Protein AF-A0A5T0J9L3-F1 (afdb_monomer_lite)

Secondary structure (DSSP, 8-state):
-HHHHHHHH-S-STTSHHHHHHT--HHHHHHHHHHHHHHHTT---EEHHHHHHHHH-SGGGGGGTHHHHHHHHHHTTSEEEE-TT------TT----HHHHTTSEEEE-HHHHHHHHTPPP------SPPSSHHHHHHHHHHHHHHHHHHHHHHT-

Structure (mmCIF, N/CA/C/O backbone):
data_AF-A0A5T0J9L3-F1
#
_entry.id   AF-A0A5T0J9L3-F1
#
loop_
_atom_site.group_PDB
_atom_site.id
_atom_site.type_symbol
_atom_site.label_atom_id
_atom_site.label_alt_id
_atom_site.label_comp_id
_atom_site.label_asym_id
_atom_site.label_entity_id
_atom_site.label_seq_id
_atom_site.pdbx_PDB_ins_code
_atom_site.Cartn_x
_atom_site.Cartn_y
_atom_site.Cartn_z
_atom_site.occupancy
_atom_site.B_iso_or_equiv
_atom_site.auth_seq_id
_atom_site.auth_comp_id
_atom_site.auth_asym_id
_atom_site.auth_atom_id
_atom_site.pdbx_PDB_model_num
ATOM 1 N N . MET A 1 1 ? 2.213 0.399 -18.298 1.00 75.06 1 MET A N 1
ATOM 2 C CA . MET A 1 1 ? 0.808 0.864 -18.427 1.00 75.06 1 MET A CA 1
ATOM 3 C C . MET A 1 1 ? -0.220 -0.250 -18.652 1.00 75.06 1 MET A C 1
ATOM 5 O O . MET A 1 1 ? -1.261 -0.200 -18.010 1.00 75.06 1 MET A O 1
ATOM 9 N N . GLU A 1 2 ? 0.018 -1.266 -19.495 1.00 78.50 2 GLU A N 1
ATOM 10 C CA . GLU A 1 2 ? -0.940 -2.388 -19.647 1.00 78.50 2 GLU A CA 1
ATOM 11 C C . GLU A 1 2 ? -1.182 -3.161 -18.340 1.00 78.50 2 GLU A C 1
ATOM 13 O O . GLU A 1 2 ? -2.324 -3.476 -18.016 1.00 78.50 2 GLU A O 1
ATOM 18 N N . LYS A 1 3 ? -0.134 -3.359 -17.525 1.00 79.00 3 LYS A N 1
ATOM 19 C CA . LYS A 1 3 ? -0.245 -3.957 -16.182 1.00 79.00 3 LYS A CA 1
ATOM 20 C C . LYS A 1 3 ? -1.282 -3.248 -15.295 1.00 79.00 3 LYS A C 1
ATOM 22 O O . LYS A 1 3 ? -2.109 -3.912 -14.676 1.00 79.00 3 LYS A O 1
ATOM 27 N N . LEU A 1 4 ? -1.275 -1.910 -15.281 1.00 81.81 4 LEU A N 1
ATOM 28 C CA . LEU A 1 4 ? -2.216 -1.094 -14.506 1.00 81.81 4 LEU A CA 1
ATOM 29 C C . LEU A 1 4 ? -3.645 -1.202 -15.056 1.00 81.81 4 LEU A C 1
ATOM 31 O O . LEU A 1 4 ? -4.588 -1.380 -14.288 1.00 81.81 4 LEU A O 1
ATOM 35 N N . LYS A 1 5 ? -3.818 -1.166 -16.384 1.00 82.62 5 LYS A N 1
ATOM 36 C CA . LYS A 1 5 ? -5.137 -1.364 -17.012 1.00 82.62 5 LYS A CA 1
ATOM 37 C C . LYS A 1 5 ? -5.730 -2.727 -16.651 1.00 82.62 5 LYS A C 1
ATOM 39 O O . LYS A 1 5 ? -6.913 -2.803 -16.318 1.00 82.62 5 LYS A O 1
ATOM 44 N N . ASN A 1 6 ? -4.907 -3.776 -16.646 1.00 82.62 6 ASN A N 1
ATOM 45 C CA . ASN A 1 6 ? -5.321 -5.120 -16.245 1.00 82.62 6 ASN A CA 1
ATOM 46 C C . ASN A 1 6 ? -5.723 -5.166 -14.764 1.00 82.62 6 ASN A C 1
ATOM 48 O O . ASN A 1 6 ? -6.761 -5.734 -14.432 1.00 82.62 6 ASN A O 1
ATOM 52 N N . PHE A 1 7 ? -4.964 -4.503 -13.888 1.00 83.44 7 PHE A N 1
ATOM 53 C CA . PHE A 1 7 ? -5.275 -4.404 -12.459 1.00 83.44 7 PHE A CA 1
ATOM 54 C C . PHE A 1 7 ? -6.599 -3.679 -12.171 1.00 83.44 7 PHE A C 1
ATOM 56 O O . PHE A 1 7 ? -7.360 -4.097 -11.301 1.00 83.44 7 PHE A O 1
ATOM 63 N N . LEU A 1 8 ? -6.924 -2.640 -12.947 1.00 84.06 8 LEU A N 1
ATOM 64 C CA . LEU A 1 8 ? -8.174 -1.890 -12.800 1.00 84.06 8 LEU A CA 1
ATOM 65 C C . LEU A 1 8 ? -9.390 -2.579 -13.433 1.00 84.06 8 LEU A C 1
ATOM 67 O O . LEU A 1 8 ? -10.510 -2.359 -12.968 1.00 84.06 8 LEU A O 1
ATOM 71 N N . SER A 1 9 ? -9.196 -3.400 -14.469 1.00 79.81 9 SER A N 1
ATOM 72 C CA . SER A 1 9 ? -10.295 -3.953 -15.281 1.00 79.81 9 SER A CA 1
ATOM 73 C C . SER A 1 9 ? -10.709 -5.372 -14.884 1.00 79.81 9 SER A C 1
ATOM 75 O O . SER A 1 9 ? -11.873 -5.737 -15.040 1.00 79.81 9 SER A O 1
ATOM 77 N N . LEU A 1 10 ? -9.791 -6.187 -14.359 1.00 79.31 10 LEU A N 1
ATOM 78 C CA . LEU A 1 10 ? -10.076 -7.587 -14.031 1.00 79.31 10 LEU A CA 1
ATOM 79 C C . LEU A 1 10 ? -11.003 -7.715 -12.814 1.00 79.31 10 LEU A C 1
ATOM 81 O O . LEU A 1 10 ? -10.846 -7.011 -11.820 1.00 79.31 10 LEU A O 1
ATOM 85 N N . LYS A 1 11 ? -11.984 -8.625 -12.866 1.00 71.50 11 LYS A N 1
ATOM 86 C CA . LYS A 1 11 ? -12.871 -8.894 -11.715 1.00 71.50 11 LYS A CA 1
ATOM 87 C C . LYS A 1 11 ? -12.113 -9.558 -10.564 1.00 71.50 11 LYS A C 1
ATOM 89 O O . LYS A 1 11 ? -12.276 -9.156 -9.417 1.00 71.50 11 LYS A O 1
ATOM 94 N N . ASN A 1 12 ? -11.241 -10.510 -10.886 1.00 75.88 12 ASN A N 1
ATOM 95 C CA . ASN A 1 12 ? -10.403 -11.194 -9.912 1.00 75.88 12 ASN A CA 1
ATOM 96 C C . ASN A 1 12 ? -9.057 -10.481 -9.796 1.00 75.88 12 ASN A C 1
ATOM 98 O O . ASN A 1 12 ? -8.296 -10.405 -10.758 1.00 75.88 12 ASN A O 1
ATOM 102 N N . ILE A 1 13 ? -8.761 -9.965 -8.606 1.00 77.75 13 ILE A N 1
ATOM 103 C CA . ILE A 1 13 ? -7.495 -9.269 -8.339 1.00 77.75 13 ILE A CA 1
ATOM 104 C C . ILE A 1 13 ? -6.330 -10.258 -8.237 1.00 77.75 13 ILE A C 1
ATOM 106 O O . ILE A 1 13 ? -5.210 -9.923 -8.612 1.00 77.75 13 ILE A O 1
ATOM 110 N N . GLU A 1 14 ? -6.603 -11.493 -7.819 1.00 77.19 14 GLU A N 1
ATOM 111 C CA . GLU A 1 14 ? -5.605 -12.552 -7.623 1.00 77.19 14 GLU A CA 1
ATOM 112 C C . GLU A 1 14 ? -4.884 -12.952 -8.924 1.00 77.19 14 GLU A C 1
ATOM 114 O O . GLU A 1 14 ? -3.703 -13.305 -8.920 1.00 77.19 14 GLU A O 1
ATOM 119 N N . ASP A 1 15 ? -5.568 -12.810 -10.061 1.00 76.94 15 ASP A N 1
ATOM 120 C CA . ASP A 1 15 ? -5.024 -13.136 -11.382 1.00 76.94 15 ASP A CA 1
ATOM 121 C C . ASP A 1 15 ? -4.099 -12.041 -11.930 1.00 76.94 15 ASP A C 1
ATOM 123 O O . ASP A 1 15 ? -3.353 -12.259 -12.890 1.00 76.94 15 ASP A O 1
ATOM 127 N N . THR A 1 16 ? -4.125 -10.852 -11.324 1.00 80.88 16 THR A N 1
ATOM 128 C CA . THR A 1 16 ? -3.366 -9.704 -11.813 1.00 80.88 16 THR A CA 1
ATOM 129 C C . THR A 1 16 ? -1.871 -9.877 -11.544 1.00 80.88 16 THR A C 1
ATOM 131 O O . THR A 1 16 ? -1.437 -10.368 -10.501 1.00 80.88 16 THR A O 1
ATOM 134 N N . GLN A 1 17 ? -1.047 -9.423 -12.488 1.00 77.81 17 GLN A N 1
ATOM 135 C CA . GLN A 1 17 ? 0.407 -9.465 -12.332 1.00 77.81 17 GLN A CA 1
ATOM 136 C C . GLN A 1 17 ? 0.888 -8.596 -11.155 1.00 77.81 17 GLN A C 1
ATOM 138 O O . GLN A 1 17 ? 1.788 -9.002 -10.428 1.00 77.81 17 GLN A O 1
ATOM 143 N N . ILE A 1 18 ? 0.239 -7.448 -10.924 1.00 81.19 18 ILE A N 1
ATOM 144 C CA . ILE A 1 18 ? 0.541 -6.539 -9.808 1.00 81.19 18 ILE A CA 1
ATOM 145 C C . ILE A 1 18 ? 0.307 -7.227 -8.454 1.00 81.19 18 ILE A C 1
ATOM 147 O O . ILE A 1 18 ? 1.153 -7.125 -7.570 1.00 81.19 18 ILE A O 1
ATOM 151 N N . TYR A 1 19 ? -0.778 -7.995 -8.303 1.00 82.19 19 TYR A N 1
ATOM 152 C CA . TYR A 1 19 ? -1.036 -8.761 -7.080 1.00 82.19 19 TYR A CA 1
ATOM 153 C C . TYR A 1 19 ? 0.070 -9.785 -6.785 1.00 82.19 19 TYR A C 1
ATOM 155 O O . TYR A 1 19 ? 0.571 -9.864 -5.662 1.00 82.19 19 TYR A O 1
ATOM 163 N N . LYS A 1 20 ? 0.504 -10.525 -7.814 1.00 80.94 20 LYS A N 1
ATOM 164 C CA . LYS A 1 20 ? 1.587 -11.517 -7.700 1.00 80.94 20 LYS A CA 1
ATOM 165 C C . LYS A 1 20 ? 2.929 -10.876 -7.333 1.00 80.94 20 LYS A C 1
ATOM 167 O O . LYS A 1 20 ? 3.688 -11.459 -6.564 1.00 80.94 20 LYS A O 1
ATOM 172 N N . GLU A 1 21 ? 3.212 -9.687 -7.863 1.00 79.25 21 GLU A N 1
ATOM 173 C CA . GLU A 1 21 ? 4.440 -8.934 -7.576 1.00 79.25 21 GLU A CA 1
ATOM 174 C C . GLU A 1 21 ? 4.429 -8.317 -6.158 1.00 79.25 21 GLU A C 1
ATOM 176 O O . GLU A 1 21 ? 5.462 -8.318 -5.490 1.00 79.25 21 GLU A O 1
ATOM 181 N N . LEU A 1 22 ? 3.273 -7.853 -5.660 1.00 78.75 22 LEU A N 1
ATOM 182 C CA . LEU A 1 22 ? 3.135 -7.212 -4.341 1.00 78.75 22 LEU A CA 1
ATOM 183 C C . LEU A 1 22 ? 3.121 -8.189 -3.155 1.00 78.75 22 LEU A C 1
ATOM 185 O O . LEU A 1 22 ? 3.435 -7.778 -2.035 1.00 78.75 22 LEU A O 1
ATOM 189 N N . LYS A 1 23 ? 2.736 -9.459 -3.373 1.00 79.12 23 LYS A N 1
ATOM 190 C CA . LYS A 1 23 ? 2.571 -10.477 -2.311 1.00 79.12 23 LYS A CA 1
ATOM 191 C C . LYS A 1 23 ? 1.772 -9.926 -1.112 1.00 79.12 23 LYS A C 1
ATOM 193 O O . LYS A 1 23 ? 2.205 -9.992 0.043 1.00 79.12 23 LYS A O 1
ATOM 198 N N . CYS A 1 24 ? 0.642 -9.290 -1.403 1.00 79.75 24 CYS A N 1
ATOM 199 C CA . CYS A 1 24 ? -0.234 -8.648 -0.425 1.00 79.75 24 CYS A CA 1
ATOM 200 C C . CYS A 1 24 ? -1.501 -9.476 -0.166 1.00 79.75 24 CYS A C 1
ATOM 202 O O . CYS A 1 24 ? -1.849 -10.386 -0.926 1.00 79.75 24 CYS A O 1
ATOM 204 N N . ALA A 1 25 ? -2.197 -9.1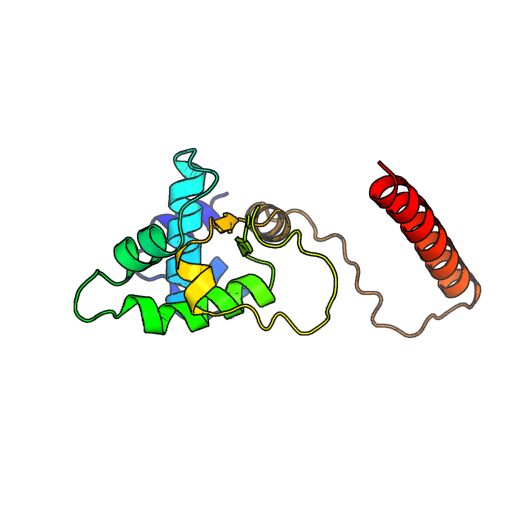74 0.930 1.00 85.62 25 ALA A N 1
ATOM 205 C CA . ALA A 1 25 ? -3.498 -9.775 1.204 1.00 85.62 25 ALA A CA 1
ATOM 206 C C . ALA A 1 25 ? -4.546 -9.299 0.180 1.00 85.62 25 ALA A C 1
ATOM 208 O O . ALA A 1 25 ? -4.412 -8.248 -0.448 1.00 85.62 25 ALA A O 1
ATOM 209 N N . LYS A 1 26 ? -5.629 -10.063 0.007 1.00 86.62 26 LYS A N 1
ATOM 210 C CA . LYS A 1 26 ? -6.703 -9.711 -0.938 1.00 86.62 26 LYS A CA 1
ATOM 211 C C . LYS A 1 26 ? -7.325 -8.343 -0.632 1.00 86.62 26 LYS A C 1
ATOM 213 O O . LYS A 1 26 ? -7.555 -7.557 -1.548 1.00 86.62 26 LYS A O 1
ATOM 218 N N . ASN A 1 27 ? -7.544 -8.054 0.649 1.00 86.69 27 ASN A N 1
ATOM 219 C CA . ASN A 1 27 ? -8.074 -6.777 1.128 1.00 86.69 27 ASN A CA 1
ATOM 220 C C . ASN A 1 27 ? -7.116 -5.618 0.834 1.00 86.69 27 ASN A C 1
ATOM 222 O O . ASN A 1 27 ? -7.533 -4.600 0.291 1.00 86.69 27 ASN A O 1
ATOM 226 N N . GLU A 1 28 ? -5.822 -5.800 1.108 1.00 87.44 28 GLU A N 1
ATOM 227 C CA . GLU A 1 28 ? -4.776 -4.823 0.782 1.00 87.44 28 GLU A CA 1
ATOM 228 C C . GLU A 1 28 ? -4.771 -4.498 -0.724 1.00 87.44 28 GLU A C 1
ATOM 230 O O . GLU A 1 28 ? -4.700 -3.340 -1.136 1.00 87.44 28 GLU A O 1
ATOM 235 N N . ALA A 1 29 ? -4.910 -5.519 -1.569 1.00 87.69 29 ALA A N 1
ATOM 236 C CA . ALA A 1 29 ? -4.952 -5.341 -3.013 1.00 87.69 29 ALA A CA 1
ATOM 237 C C . ALA A 1 29 ? -6.220 -4.614 -3.495 1.00 87.69 29 ALA A C 1
ATOM 239 O O . ALA A 1 29 ? -6.145 -3.811 -4.427 1.00 87.69 29 ALA A O 1
ATOM 240 N N . LEU A 1 30 ? -7.369 -4.859 -2.855 1.00 88.81 30 LEU A N 1
ATOM 241 C CA . LEU A 1 30 ? -8.612 -4.118 -3.101 1.00 88.81 30 LEU A CA 1
ATOM 242 C C . LEU A 1 30 ? -8.450 -2.631 -2.761 1.00 88.81 30 LEU A C 1
ATOM 244 O O . LEU A 1 30 ? -8.808 -1.780 -3.574 1.00 88.81 30 LEU A O 1
ATOM 248 N N . ILE A 1 31 ? -7.844 -2.323 -1.609 1.00 89.88 31 ILE A N 1
ATOM 249 C CA . ILE A 1 31 ? -7.554 -0.948 -1.172 1.00 89.88 31 ILE A CA 1
ATOM 250 C C . ILE A 1 31 ? -6.659 -0.234 -2.193 1.00 89.88 31 ILE A C 1
ATOM 252 O O . ILE A 1 31 ? -6.988 0.862 -2.650 1.00 89.88 31 ILE A O 1
ATOM 256 N N . LEU A 1 32 ? -5.562 -0.872 -2.613 1.00 88.88 32 LEU A N 1
ATOM 257 C CA . LEU A 1 32 ? -4.659 -0.313 -3.623 1.00 88.88 32 LEU A CA 1
ATOM 258 C C . LEU A 1 32 ? -5.346 -0.104 -4.975 1.00 88.88 32 LEU A C 1
ATOM 260 O O . LEU A 1 32 ? -5.080 0.890 -5.651 1.00 88.88 32 LEU A O 1
ATOM 264 N N . ARG A 1 33 ? -6.237 -1.015 -5.377 1.00 89.94 33 ARG A N 1
ATOM 265 C CA . ARG A 1 33 ? -6.997 -0.890 -6.624 1.00 89.94 33 ARG A CA 1
ATOM 266 C C . ARG A 1 33 ? -7.905 0.328 -6.618 1.00 89.94 33 ARG A C 1
ATOM 268 O O . ARG A 1 33 ? -7.905 1.062 -7.605 1.00 89.94 33 ARG A O 1
ATOM 275 N N . GLU A 1 34 ? -8.643 0.557 -5.538 1.00 90.12 34 GLU A N 1
ATOM 276 C CA . GLU A 1 34 ? -9.499 1.741 -5.443 1.00 90.12 34 GLU A CA 1
ATOM 277 C C . GLU A 1 34 ? -8.687 3.035 -5.377 1.00 90.12 34 GLU A C 1
ATOM 279 O O . GLU A 1 34 ? -9.026 4.004 -6.054 1.00 90.12 34 GLU A O 1
ATOM 284 N N . LEU A 1 35 ? -7.551 3.046 -4.674 1.00 89.19 35 LEU A N 1
ATOM 285 C CA . LEU A 1 35 ? -6.638 4.193 -4.710 1.00 89.19 35 LEU A CA 1
ATOM 286 C C . LEU A 1 35 ? -6.116 4.471 -6.127 1.00 89.19 35 LEU A C 1
ATOM 288 O O . LEU A 1 35 ? -6.120 5.619 -6.566 1.00 89.19 35 LEU A O 1
ATOM 292 N N . CYS A 1 36 ? -5.736 3.435 -6.880 1.00 89.25 36 CYS A N 1
ATOM 293 C CA . CYS A 1 36 ? -5.339 3.579 -8.284 1.00 89.25 36 CYS A CA 1
ATOM 294 C C . CYS A 1 36 ? -6.482 4.096 -9.161 1.00 89.25 36 CYS A C 1
ATOM 296 O O . CYS A 1 36 ? -6.259 4.930 -10.037 1.00 89.25 36 CYS A O 1
ATOM 298 N N . ARG A 1 37 ? -7.707 3.602 -8.948 1.00 89.62 37 ARG A N 1
ATOM 299 C CA . ARG A 1 37 ? -8.896 4.043 -9.684 1.00 89.62 37 ARG A CA 1
ATOM 300 C C . ARG A 1 37 ? -9.153 5.529 -9.445 1.00 89.62 37 ARG A C 1
ATOM 302 O O . ARG A 1 37 ? -9.320 6.264 -10.413 1.00 89.62 37 ARG A O 1
ATOM 309 N N . ASN A 1 38 ? -9.115 5.963 -8.189 1.00 88.88 38 ASN A N 1
ATOM 310 C CA . ASN A 1 38 ? -9.256 7.368 -7.812 1.00 88.88 38 ASN A CA 1
ATOM 311 C C . ASN A 1 38 ? -8.157 8.226 -8.448 1.00 88.88 38 ASN A C 1
ATOM 313 O O . ASN A 1 38 ? -8.457 9.246 -9.068 1.00 88.88 38 ASN A O 1
ATOM 317 N N . TYR A 1 39 ? -6.911 7.754 -8.411 1.00 88.00 39 TYR A N 1
ATOM 318 C CA . TYR A 1 39 ? -5.776 8.455 -9.005 1.00 88.00 39 TYR A CA 1
ATOM 319 C C . TYR A 1 39 ? -5.933 8.666 -10.521 1.00 88.00 39 TYR A C 1
ATOM 321 O O . TYR A 1 39 ? -5.712 9.765 -11.024 1.00 88.00 39 TYR A O 1
ATOM 329 N N . VAL A 1 40 ? -6.397 7.648 -11.259 1.00 87.56 40 VAL A N 1
ATOM 330 C CA . VAL A 1 40 ? -6.656 7.750 -12.711 1.00 87.56 40 VAL A CA 1
ATOM 331 C C . VAL A 1 40 ? -7.809 8.711 -13.036 1.00 87.56 40 VAL A C 1
ATOM 333 O O . VAL A 1 40 ? -7.818 9.311 -14.108 1.00 87.56 40 VAL A O 1
ATOM 336 N N . VAL A 1 41 ? -8.754 8.903 -12.112 1.00 88.94 41 VAL A N 1
ATOM 337 C CA . VAL A 1 41 ? -9.864 9.872 -12.226 1.00 88.94 41 VAL A CA 1
ATOM 338 C C . VAL A 1 41 ? -9.465 11.255 -11.671 1.00 88.94 41 VAL A C 1
ATOM 340 O O . VAL A 1 41 ? -10.309 12.116 -11.450 1.00 88.94 41 VAL A O 1
ATOM 343 N N . SER A 1 42 ? -8.163 11.514 -11.500 1.00 85.75 42 SER A N 1
ATOM 344 C CA . SER A 1 42 ? -7.609 12.790 -11.024 1.00 85.75 42 SER A CA 1
ATOM 345 C C . SER A 1 42 ? -7.927 13.128 -9.558 1.00 85.75 42 SER A C 1
ATOM 347 O O . SER A 1 42 ? -7.878 14.295 -9.168 1.00 85.75 42 SER A O 1
ATOM 349 N N . ILE A 1 43 ? -8.211 12.121 -8.726 1.00 86.56 43 ILE A N 1
ATOM 350 C CA . ILE A 1 43 ? -8.347 12.264 -7.271 1.00 86.56 43 ILE A CA 1
ATOM 351 C C . ILE A 1 43 ? -7.008 11.874 -6.632 1.00 86.56 43 ILE A C 1
ATOM 353 O O . ILE A 1 43 ? -6.646 10.698 -6.593 1.00 86.56 43 ILE A O 1
ATOM 357 N N . SER A 1 44 ? -6.255 12.865 -6.151 1.00 83.50 44 SER A N 1
ATOM 358 C CA . SER A 1 44 ? -4.904 12.671 -5.600 1.00 83.50 44 SER A CA 1
ATOM 359 C C . SER A 1 44 ? -4.889 12.156 -4.157 1.00 83.50 44 SER A C 1
ATOM 361 O O . SER A 1 44 ? -3.985 11.399 -3.797 1.00 83.50 44 SER A O 1
ATOM 363 N N . SER A 1 45 ? -5.876 12.538 -3.343 1.00 86.94 45 SER A N 1
ATOM 364 C CA . SER A 1 45 ? -6.065 12.039 -1.981 1.00 86.94 45 SER A CA 1
ATOM 365 C C . SER A 1 45 ? -7.527 11.696 -1.705 1.00 86.94 45 SER A C 1
ATOM 367 O O . SER A 1 45 ? -8.450 12.269 -2.286 1.00 86.94 45 SER A O 1
ATOM 369 N N . ILE A 1 46 ? -7.745 10.726 -0.819 1.00 89.56 46 ILE A N 1
ATOM 370 C CA . ILE A 1 46 ? -9.073 10.332 -0.346 1.00 89.56 46 ILE A CA 1
ATOM 371 C C . ILE A 1 46 ? -9.030 10.045 1.152 1.00 89.56 46 ILE A C 1
ATOM 373 O O . ILE A 1 46 ? -8.050 9.517 1.671 1.00 89.56 46 ILE A O 1
ATOM 377 N N . ASN A 1 47 ? -10.108 10.376 1.857 1.00 89.94 47 ASN A N 1
ATOM 378 C CA . ASN A 1 47 ? -10.255 10.030 3.264 1.00 89.94 47 ASN A CA 1
ATOM 379 C C . ASN A 1 47 ? -10.350 8.499 3.453 1.00 89.94 47 ASN A C 1
ATOM 381 O O . ASN A 1 47 ? -11.073 7.821 2.715 1.00 89.94 47 ASN A O 1
ATOM 385 N N . ALA A 1 48 ? -9.646 7.962 4.453 1.00 87.69 48 ALA A N 1
ATOM 386 C CA . ALA A 1 48 ? -9.614 6.531 4.747 1.00 87.69 48 ALA A CA 1
ATOM 387 C C . ALA A 1 48 ? -11.000 5.929 5.030 1.00 87.69 48 ALA A C 1
ATOM 389 O O . ALA A 1 48 ? -11.297 4.842 4.535 1.00 87.69 48 ALA A O 1
ATOM 390 N N . PHE A 1 49 ? -11.868 6.631 5.768 1.00 87.62 49 PHE A N 1
ATOM 391 C CA . PHE A 1 49 ? -13.251 6.207 5.995 1.00 87.62 49 PHE A CA 1
ATOM 392 C C . PHE A 1 49 ? -13.998 6.019 4.676 1.00 87.62 49 PHE A C 1
ATOM 394 O O . PHE A 1 49 ? -14.598 4.969 4.447 1.00 87.62 49 PHE A O 1
ATOM 401 N N . THR A 1 50 ? -13.942 7.024 3.800 1.00 88.12 50 THR A N 1
ATOM 402 C CA . THR A 1 50 ? -14.636 7.003 2.509 1.00 88.12 50 THR A CA 1
ATOM 403 C C . THR A 1 50 ? -14.113 5.873 1.630 1.00 88.12 50 THR A C 1
ATOM 405 O O . THR A 1 50 ? -14.902 5.150 1.025 1.00 88.12 50 THR A O 1
ATOM 408 N N . LEU A 1 51 ? -12.793 5.677 1.598 1.00 90.19 51 LEU A N 1
ATOM 409 C CA . LEU A 1 51 ? -12.153 4.602 0.845 1.00 90.19 51 LEU A CA 1
ATOM 410 C C . LEU A 1 51 ? -12.618 3.221 1.328 1.00 90.19 51 LEU A C 1
ATOM 412 O O . LEU A 1 51 ? -13.121 2.428 0.536 1.00 90.19 51 LEU A O 1
ATOM 416 N N . LEU A 1 52 ? -12.491 2.942 2.628 1.00 88.75 52 LEU A N 1
ATOM 417 C CA . LEU A 1 52 ? -12.824 1.630 3.186 1.00 88.75 52 LEU A CA 1
ATOM 418 C C . LEU A 1 52 ? -14.329 1.346 3.126 1.00 88.75 52 LEU A C 1
ATOM 420 O O . LEU A 1 52 ? -14.723 0.237 2.773 1.00 88.75 52 LEU A O 1
ATOM 424 N N . SER A 1 53 ? -15.168 2.354 3.377 1.00 87.88 53 SER A N 1
ATOM 425 C CA . SER A 1 53 ? -16.628 2.222 3.277 1.00 87.88 53 SER A CA 1
ATOM 426 C C . SER A 1 53 ? -17.089 1.942 1.845 1.00 87.88 53 SER A C 1
ATOM 428 O O . SER A 1 53 ? -18.075 1.238 1.650 1.00 87.88 53 SER A O 1
ATOM 430 N N . THR A 1 54 ? -16.374 2.451 0.836 1.00 87.25 54 THR A N 1
ATOM 431 C CA . THR A 1 54 ? -16.685 2.184 -0.580 1.00 87.25 54 THR A CA 1
ATOM 432 C C . THR A 1 54 ? -16.371 0.736 -0.969 1.00 87.25 54 THR A C 1
ATOM 434 O O . THR A 1 54 ? -17.077 0.152 -1.787 1.00 87.25 54 THR A O 1
ATOM 437 N N . ILE A 1 55 ? -15.335 0.140 -0.370 1.00 87.31 55 ILE A N 1
ATOM 438 C CA . ILE A 1 55 ? -14.862 -1.213 -0.704 1.00 87.31 55 ILE A CA 1
ATOM 439 C C . ILE A 1 55 ? -15.624 -2.290 0.067 1.00 87.31 55 ILE A C 1
ATOM 441 O O . ILE A 1 55 ? -16.067 -3.276 -0.518 1.00 87.31 55 ILE A O 1
ATOM 445 N N . PHE A 1 56 ? -15.743 -2.116 1.383 1.00 85.62 56 PHE A N 1
ATOM 446 C CA . PHE A 1 56 ? -16.264 -3.134 2.300 1.00 85.62 56 PHE A CA 1
ATOM 447 C C . PHE A 1 56 ? -17.710 -2.865 2.737 1.00 85.62 56 PHE A C 1
ATOM 449 O O . PHE A 1 56 ? -18.322 -3.710 3.388 1.00 85.62 56 PHE A O 1
ATOM 456 N N . GLY A 1 57 ? -18.273 -1.715 2.355 1.00 83.69 57 GLY A N 1
ATOM 457 C CA . GLY A 1 57 ? -19.582 -1.262 2.808 1.00 83.69 57 GLY A CA 1
ATOM 458 C C . GLY A 1 57 ? -19.539 -0.635 4.204 1.00 83.69 57 GLY A C 1
ATOM 459 O O . GLY A 1 57 ? -18.539 -0.689 4.919 1.00 83.69 57 GLY A O 1
ATOM 460 N N . ASN A 1 58 ? -20.661 -0.028 4.591 1.00 79.12 58 ASN A N 1
ATOM 461 C CA . ASN A 1 58 ? -20.840 0.584 5.913 1.00 79.12 58 ASN A CA 1
ATOM 462 C C . ASN A 1 58 ? -21.633 -0.319 6.880 1.00 79.12 58 ASN A C 1
ATOM 464 O O . ASN A 1 58 ? -21.900 0.047 8.024 1.00 79.12 58 ASN A O 1
ATOM 468 N N . ASP A 1 59 ? -22.025 -1.512 6.430 1.00 76.12 59 ASP A N 1
ATOM 469 C CA . ASP A 1 59 ? -22.803 -2.439 7.241 1.00 76.12 59 ASP A CA 1
ATOM 470 C C . ASP A 1 59 ? -21.920 -3.077 8.318 1.00 76.12 59 ASP A C 1
ATOM 472 O O . ASP A 1 59 ? -20.867 -3.648 8.035 1.00 76.12 59 ASP A O 1
ATOM 476 N N . LYS A 1 60 ? -22.369 -2.995 9.576 1.00 78.81 60 LYS A N 1
ATOM 477 C CA . LYS A 1 60 ? -21.733 -3.623 10.751 1.00 78.81 60 LYS A CA 1
ATOM 478 C C . LYS A 1 60 ? -20.272 -3.223 11.009 1.00 78.81 60 LYS A C 1
ATOM 480 O O . LYS A 1 60 ? -19.556 -3.988 11.645 1.00 78.81 60 LYS A O 1
ATOM 485 N N . TYR A 1 61 ? -19.838 -2.039 10.577 1.00 82.12 61 TYR A N 1
ATOM 486 C CA . TYR A 1 61 ? -18.483 -1.533 10.845 1.00 82.12 61 TYR A CA 1
ATOM 487 C C . TYR A 1 61 ? -17.340 -2.394 10.268 1.00 82.12 61 TYR A C 1
ATOM 489 O O . TYR A 1 61 ? -16.217 -2.324 10.759 1.00 82.12 61 TYR A O 1
ATOM 497 N N . LEU A 1 62 ? -17.592 -3.164 9.200 1.00 81.44 62 LEU A N 1
ATOM 498 C CA . LEU A 1 62 ? -16.594 -4.045 8.562 1.00 81.44 62 LEU A CA 1
ATOM 499 C C . LEU A 1 62 ? -15.325 -3.309 8.096 1.00 81.44 62 LEU A C 1
ATOM 501 O O . LEU A 1 62 ? -14.245 -3.890 8.020 1.00 81.44 62 LEU A O 1
ATOM 505 N N . TYR A 1 63 ? -15.430 -2.009 7.826 1.00 81.19 63 TYR A N 1
ATOM 506 C CA . TYR A 1 63 ? -14.289 -1.158 7.493 1.00 81.19 63 TYR A CA 1
ATOM 507 C C . TYR A 1 63 ? -13.251 -1.045 8.627 1.00 81.19 63 TYR A C 1
ATOM 509 O O . TYR A 1 63 ? -12.100 -0.714 8.353 1.00 81.19 63 TYR A O 1
ATOM 517 N N . LEU A 1 64 ? -13.623 -1.318 9.886 1.00 84.44 64 LEU A N 1
ATOM 518 C CA . LEU A 1 64 ? -12.685 -1.326 11.014 1.00 84.44 64 LEU A CA 1
ATOM 519 C C . LEU A 1 64 ? -11.717 -2.513 10.949 1.00 84.44 64 LEU A C 1
ATOM 521 O O . LEU A 1 64 ? -10.558 -2.360 11.326 1.00 84.44 64 LEU A O 1
ATOM 525 N N . ASP A 1 65 ? -12.152 -3.657 10.418 1.00 84.44 65 ASP A N 1
ATOM 526 C CA . ASP A 1 65 ? -11.284 -4.828 10.248 1.00 84.44 65 ASP A CA 1
ATOM 527 C C . ASP A 1 65 ? -10.237 -4.573 9.150 1.00 84.44 65 ASP A C 1
ATOM 529 O O . ASP A 1 65 ? -9.066 -4.929 9.283 1.00 84.44 65 ASP A O 1
ATOM 533 N N . ALA A 1 66 ? -10.633 -3.862 8.089 1.00 84.69 66 ALA A N 1
ATOM 534 C CA . ALA A 1 66 ? -9.750 -3.470 6.990 1.00 84.69 66 ALA A CA 1
ATOM 535 C C . ALA A 1 66 ? -8.746 -2.358 7.361 1.00 84.69 66 ALA A C 1
ATOM 537 O O . ALA A 1 66 ? -7.831 -2.054 6.591 1.00 84.69 66 ALA A O 1
ATOM 538 N N . LEU A 1 67 ? -8.888 -1.749 8.541 1.00 84.94 67 LEU A N 1
ATOM 539 C CA . LEU A 1 67 ? -7.985 -0.713 9.044 1.00 84.94 67 LEU A CA 1
ATOM 540 C C . LEU A 1 67 ? -6.587 -1.279 9.342 1.00 84.94 67 LEU A C 1
ATOM 542 O O . LEU A 1 67 ? -5.584 -0.599 9.128 1.00 84.94 67 LEU A O 1
ATOM 546 N N . GLU A 1 68 ? -6.517 -2.537 9.785 1.00 86.06 68 GLU A N 1
ATOM 547 C CA . GLU A 1 68 ? -5.257 -3.256 10.003 1.00 86.06 68 GLU A CA 1
ATOM 548 C C . GLU A 1 68 ? -4.534 -3.520 8.672 1.00 86.06 68 GLU A C 1
ATOM 550 O O . GLU A 1 68 ? -3.323 -3.331 8.562 1.00 86.06 68 GLU A O 1
ATOM 555 N N . ASP A 1 69 ? -5.283 -3.885 7.628 1.00 87.50 69 ASP A N 1
ATOM 556 C CA . ASP A 1 69 ? -4.748 -4.072 6.275 1.00 87.50 69 ASP A CA 1
ATOM 557 C C . ASP A 1 69 ? -4.243 -2.743 5.685 1.00 87.50 69 ASP A C 1
ATOM 559 O O . ASP A 1 69 ? -3.168 -2.681 5.084 1.00 87.50 69 ASP A O 1
ATOM 563 N N . LEU A 1 70 ? -4.967 -1.643 5.919 1.00 86.88 70 LEU A N 1
ATOM 564 C CA . LEU A 1 70 ? -4.520 -0.305 5.532 1.00 86.88 70 LEU A CA 1
ATOM 565 C C . LEU A 1 70 ? -3.225 0.096 6.254 1.00 86.88 70 LEU A C 1
ATOM 567 O O . LEU A 1 70 ? -2.312 0.639 5.633 1.00 86.88 70 LEU A O 1
ATOM 571 N N . LYS A 1 71 ? -3.120 -0.187 7.555 1.00 84.88 71 LYS A N 1
ATOM 572 C CA . LYS A 1 71 ? -1.910 0.100 8.329 1.00 84.88 71 LYS A CA 1
ATOM 573 C C . LYS A 1 71 ? -0.696 -0.642 7.767 1.00 84.88 71 LYS A C 1
ATOM 575 O O . LYS A 1 71 ? 0.342 -0.019 7.557 1.00 84.88 71 LYS A O 1
ATOM 580 N N . LYS A 1 72 ? -0.838 -1.929 7.435 1.00 85.50 72 LYS A N 1
ATOM 581 C CA . LYS A 1 72 ? 0.230 -2.715 6.790 1.00 85.50 72 LYS A CA 1
ATOM 582 C C . LYS A 1 72 ? 0.664 -2.121 5.451 1.00 85.50 72 LYS A C 1
ATOM 584 O O . LYS A 1 72 ? 1.854 -2.110 5.146 1.00 85.50 72 LYS A O 1
ATOM 589 N N . LEU A 1 73 ? -0.271 -1.607 4.649 1.00 84.75 73 LEU A N 1
ATOM 590 C CA . LEU A 1 73 ? 0.054 -0.931 3.386 1.00 84.75 73 LEU A CA 1
ATOM 591 C C . LEU A 1 73 ? 0.879 0.346 3.587 1.00 84.75 73 LEU A C 1
ATOM 593 O O . LEU A 1 73 ? 1.783 0.616 2.791 1.00 84.75 73 LEU A O 1
ATOM 597 N N . ILE A 1 74 ? 0.581 1.108 4.641 1.00 84.00 74 ILE A N 1
ATOM 598 C CA . ILE A 1 74 ? 1.337 2.308 5.018 1.00 84.00 74 ILE A CA 1
ATOM 599 C C . ILE A 1 74 ? 2.734 1.916 5.516 1.00 84.00 74 ILE A C 1
ATOM 601 O O . ILE A 1 74 ? 3.722 2.494 5.075 1.00 84.00 74 ILE A O 1
ATOM 605 N N . GLU A 1 75 ? 2.843 0.888 6.363 1.00 81.88 75 GLU A N 1
ATOM 606 C CA . GLU A 1 75 ? 4.132 0.377 6.858 1.00 81.88 75 GLU A CA 1
ATOM 607 C C . GLU A 1 75 ? 5.030 -0.159 5.731 1.00 81.88 75 GLU A C 1
ATOM 609 O O . GLU A 1 75 ? 6.247 0.004 5.777 1.00 81.88 75 GLU A O 1
ATOM 614 N N . ARG A 1 76 ? 4.440 -0.748 4.682 1.00 79.44 76 ARG A N 1
ATOM 615 C CA . ARG A 1 76 ? 5.159 -1.155 3.460 1.00 79.44 76 ARG A CA 1
ATOM 616 C C . ARG A 1 76 ? 5.554 0.020 2.557 1.00 79.44 76 ARG A C 1
ATOM 618 O O . ARG A 1 76 ? 6.275 -0.190 1.585 1.00 79.44 76 ARG A O 1
ATOM 625 N N . GLY A 1 77 ? 5.072 1.230 2.834 1.00 81.44 77 GLY A N 1
ATOM 626 C CA . GLY A 1 77 ? 5.370 2.429 2.052 1.00 81.44 77 GLY A CA 1
ATOM 627 C C . GLY A 1 77 ? 4.640 2.513 0.710 1.00 81.44 77 GLY A C 1
ATOM 628 O O . GLY A 1 77 ? 5.055 3.283 -0.154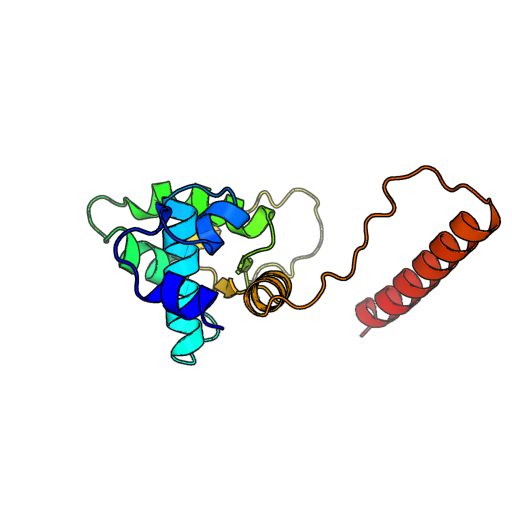 1.00 81.44 77 GLY A O 1
ATOM 629 N N . PHE A 1 78 ? 3.566 1.743 0.493 1.00 85.12 78 PHE A N 1
ATOM 630 C CA . PHE A 1 78 ? 2.763 1.843 -0.739 1.00 85.12 78 PHE A CA 1
ATOM 631 C C . PHE A 1 78 ? 1.750 2.995 -0.699 1.00 85.12 78 PHE A C 1
ATOM 633 O O . PHE A 1 78 ? 1.359 3.528 -1.739 1.00 85.12 78 PHE A O 1
ATOM 640 N N . VAL A 1 79 ? 1.318 3.369 0.505 1.00 86.00 79 VAL A N 1
ATOM 641 C CA . VAL A 1 79 ? 0.326 4.418 0.748 1.00 86.00 79 VAL A CA 1
ATOM 642 C C . VAL A 1 79 ? 0.920 5.429 1.715 1.00 86.00 79 VAL A C 1
ATOM 644 O O . VAL A 1 79 ? 1.415 5.061 2.777 1.00 86.00 79 VAL A O 1
ATOM 647 N N . ASN A 1 80 ? 0.839 6.705 1.356 1.00 84.12 80 ASN A N 1
ATOM 648 C CA . ASN A 1 80 ? 1.218 7.803 2.227 1.00 84.12 80 ASN A CA 1
ATOM 649 C C . ASN A 1 80 ? -0.012 8.306 2.977 1.00 84.12 80 ASN A C 1
ATOM 651 O O . ASN A 1 80 ? -1.066 8.556 2.389 1.00 84.12 80 ASN A O 1
ATOM 655 N N . GLN A 1 81 ? 0.144 8.483 4.284 1.00 79.62 81 GLN A N 1
ATOM 656 C CA . GLN A 1 81 ? -0.828 9.179 5.108 1.00 79.62 81 GLN A CA 1
ATOM 657 C C . GLN A 1 81 ? -0.504 10.677 5.068 1.00 79.62 81 GLN A C 1
ATOM 659 O O . GLN A 1 81 ? 0.464 11.127 5.681 1.00 79.62 81 GLN A O 1
ATOM 664 N N . ASN A 1 82 ? -1.324 11.463 4.371 1.00 67.38 82 ASN A N 1
ATOM 665 C CA . ASN A 1 82 ? -1.249 12.922 4.380 1.00 67.38 82 ASN A CA 1
ATOM 666 C C . ASN A 1 82 ? -1.866 13.442 5.677 1.00 67.38 82 ASN A C 1
ATOM 668 O O . ASN A 1 82 ? -2.949 14.023 5.714 1.00 67.38 82 ASN A O 1
ATOM 672 N N . SER A 1 83 ? -1.185 13.198 6.791 1.00 58.41 83 SER A N 1
ATOM 673 C CA . SER A 1 83 ? -1.577 13.787 8.057 1.00 58.41 83 SER A CA 1
ATOM 674 C C . SER A 1 83 ? -0.908 15.147 8.219 1.00 58.41 83 SER A C 1
ATOM 676 O O . SER A 1 83 ? 0.209 15.248 8.726 1.00 58.41 83 SER A O 1
ATOM 678 N N . SER A 1 84 ? -1.639 16.216 7.916 1.00 47.97 84 SER A N 1
ATOM 679 C CA . SER A 1 84 ? -1.321 17.547 8.456 1.00 47.97 84 SER A CA 1
ATOM 680 C C . SER A 1 84 ? -1.396 17.587 9.998 1.00 47.97 84 SER A C 1
ATOM 682 O O . SER A 1 84 ? -0.971 18.560 10.610 1.00 47.97 84 SER A O 1
ATOM 684 N N . PHE A 1 85 ? -1.892 16.515 10.636 1.00 48.03 85 PHE A N 1
ATOM 685 C CA . PHE A 1 85 ? -2.093 16.382 12.084 1.00 48.03 85 PHE A CA 1
ATOM 686 C C . PHE A 1 85 ? -0.936 15.739 12.877 1.00 48.03 85 PHE A C 1
ATOM 688 O O . PHE A 1 85 ? -0.965 15.798 14.102 1.00 48.03 85 PHE A O 1
ATOM 695 N N . PHE A 1 86 ? 0.102 15.176 12.239 1.00 47.38 86 PHE A N 1
ATOM 696 C CA . PHE A 1 86 ? 1.247 14.555 12.942 1.00 47.38 86 PHE A CA 1
ATOM 697 C C . PHE A 1 86 ? 2.568 15.328 12.776 1.00 47.38 86 PHE A C 1
ATOM 699 O O . PHE A 1 86 ? 3.644 14.745 12.684 1.00 47.38 86 PHE A O 1
ATOM 706 N N . LYS A 1 87 ? 2.503 16.666 12.798 1.00 45.78 87 LYS A N 1
ATOM 707 C CA . LYS A 1 87 ? 3.676 17.533 13.037 1.00 45.78 87 LYS A CA 1
ATOM 708 C C . LYS A 1 87 ? 3.798 17.992 14.502 1.00 45.78 87 LYS A C 1
ATOM 710 O O . LYS A 1 87 ? 4.385 19.030 14.773 1.00 45.78 87 LYS A O 1
ATOM 715 N N . SER A 1 88 ? 3.265 17.221 15.450 1.00 37.12 88 SER A N 1
ATOM 716 C CA . SER A 1 88 ? 3.765 17.221 16.833 1.00 37.12 88 SER A CA 1
ATOM 717 C C . SER A 1 88 ? 4.753 16.059 16.906 1.00 37.12 88 SER A C 1
ATOM 719 O O . SER A 1 88 ? 4.351 14.912 17.058 1.00 37.12 88 SER A O 1
ATOM 721 N N . LEU A 1 89 ? 5.991 16.246 16.451 1.00 46.81 89 LEU A N 1
ATOM 722 C CA . LEU A 1 89 ? 7.116 16.693 17.277 1.00 46.81 89 LEU A CA 1
ATOM 723 C C . LEU A 1 89 ? 7.135 15.979 18.638 1.00 46.81 89 LEU A C 1
ATOM 725 O O . LEU A 1 89 ? 6.238 16.148 19.459 1.00 46.81 89 LEU A O 1
ATOM 729 N N . GLU A 1 90 ? 8.200 15.206 18.825 1.00 39.78 90 GLU A N 1
ATOM 730 C CA . GLU A 1 90 ? 8.635 14.599 20.083 1.00 39.78 90 GLU A CA 1
ATOM 731 C C . GLU A 1 90 ? 7.769 13.444 20.582 1.00 39.78 90 GLU A C 1
ATOM 733 O O . GLU A 1 90 ? 6.878 13.603 21.408 1.00 39.78 90 GLU A O 1
ATOM 738 N N . ASN A 1 91 ? 8.060 12.246 20.077 1.00 36.34 91 ASN A N 1
ATOM 739 C CA . ASN A 1 91 ? 8.332 11.041 20.866 1.00 36.34 91 ASN A CA 1
ATOM 740 C C . ASN A 1 91 ? 8.165 9.819 19.961 1.00 36.34 91 ASN A C 1
ATOM 742 O O . ASN A 1 91 ? 7.148 9.656 19.292 1.00 36.34 91 ASN A O 1
ATOM 746 N N . ASN A 1 92 ? 9.147 8.921 20.001 1.00 39.59 92 ASN A N 1
ATOM 747 C CA . ASN A 1 92 ? 9.196 7.615 19.331 1.00 39.59 92 ASN A CA 1
ATOM 748 C C . ASN A 1 92 ? 8.120 6.617 19.838 1.00 39.59 92 ASN A C 1
ATOM 750 O O . ASN A 1 92 ? 8.406 5.441 20.053 1.00 39.59 92 ASN A O 1
ATOM 754 N N . LYS A 1 93 ? 6.899 7.090 20.121 1.00 42.09 93 LYS A N 1
ATOM 755 C CA . LYS A 1 93 ? 5.785 6.355 20.736 1.00 42.09 93 LYS A CA 1
ATOM 756 C C . LYS A 1 93 ? 4.399 6.844 20.302 1.00 42.09 93 LYS A C 1
ATOM 758 O O . LYS A 1 93 ? 3.414 6.458 20.925 1.00 42.09 93 LYS A O 1
ATOM 763 N N . THR A 1 94 ? 4.258 7.614 19.226 1.00 42.47 94 THR A N 1
ATOM 764 C CA . THR A 1 94 ? 2.975 7.630 18.511 1.00 42.47 94 THR A CA 1
ATOM 765 C C . THR A 1 94 ? 2.864 6.323 17.737 1.00 42.47 94 THR A C 1
ATOM 767 O O . THR A 1 94 ? 3.046 6.257 16.527 1.00 42.47 94 THR A O 1
ATOM 770 N N . GLN A 1 95 ? 2.580 5.243 18.475 1.00 47.41 95 GLN A N 1
ATOM 771 C CA . GLN A 1 95 ? 1.855 4.110 17.921 1.00 47.41 95 GLN A CA 1
ATOM 772 C C . GLN A 1 95 ? 0.695 4.730 17.153 1.00 47.41 95 GLN A C 1
ATOM 774 O O . GLN A 1 95 ? -0.163 5.370 17.759 1.00 47.41 95 GLN A O 1
ATOM 779 N N . THR A 1 96 ? 0.762 4.671 15.827 1.00 55.91 96 THR A N 1
ATOM 780 C CA . THR A 1 96 ? -0.236 5.230 14.925 1.00 55.91 96 THR A CA 1
ATOM 781 C C . THR A 1 96 ? -1.592 4.733 15.399 1.00 55.91 96 THR A C 1
ATOM 783 O O . THR A 1 96 ? -1.903 3.547 15.287 1.00 55.91 96 THR A O 1
ATOM 786 N N . LEU A 1 97 ? -2.351 5.612 16.064 1.00 68.12 97 LEU A N 1
ATOM 787 C CA . LEU A 1 97 ? -3.656 5.267 16.609 1.00 68.12 97 LEU A CA 1
ATOM 788 C C . LEU A 1 97 ? -4.469 4.778 15.417 1.00 68.12 97 LEU A C 1
ATOM 790 O O . LEU A 1 97 ? -4.758 5.560 14.514 1.00 68.12 97 LEU A O 1
ATOM 794 N N . THR A 1 98 ? -4.790 3.486 15.380 1.00 70.50 98 THR A N 1
ATOM 795 C CA . THR A 1 98 ? -5.443 2.864 14.223 1.00 70.50 98 THR A CA 1
ATOM 796 C C . THR A 1 98 ? -6.736 3.598 13.902 1.00 70.50 98 THR A C 1
ATOM 798 O O . THR A 1 98 ? -6.974 3.955 12.758 1.00 70.50 98 THR A O 1
ATOM 801 N N . LEU A 1 99 ? -7.493 3.989 14.926 1.00 77.25 99 LEU A N 1
ATOM 802 C CA . LEU A 1 99 ? -8.702 4.801 14.775 1.00 77.25 99 LEU A CA 1
ATOM 803 C C . LEU A 1 99 ? -8.446 6.208 14.211 1.00 77.25 99 LEU A C 1
ATOM 805 O O . LEU A 1 99 ? -9.294 6.732 13.495 1.00 77.25 99 LEU A O 1
ATOM 809 N N . ALA A 1 100 ? -7.287 6.817 14.477 1.00 77.25 100 ALA A N 1
ATOM 810 C CA . ALA A 1 100 ? -6.933 8.107 13.883 1.00 77.25 100 ALA A CA 1
ATOM 811 C C . ALA A 1 100 ? -6.657 7.992 12.373 1.00 77.25 100 ALA A C 1
ATOM 813 O O . ALA A 1 100 ? -6.827 8.977 11.653 1.00 77.25 100 ALA A O 1
ATOM 814 N N . LEU A 1 101 ? -6.301 6.797 11.871 1.00 78.56 101 LEU A N 1
ATOM 815 C CA . LEU A 1 101 ? -6.182 6.547 10.429 1.00 78.56 101 LEU A CA 1
ATOM 816 C C . LEU A 1 101 ? -7.511 6.779 9.717 1.00 78.56 101 LEU A C 1
ATOM 818 O O . LEU A 1 101 ? -7.503 7.249 8.585 1.00 78.56 101 LEU A O 1
ATOM 822 N N . LEU A 1 102 ? -8.642 6.522 10.378 1.00 82.06 102 LEU A N 1
ATOM 823 C CA . LEU A 1 102 ? -9.966 6.657 9.777 1.00 82.06 102 LEU A CA 1
ATOM 824 C C . LEU A 1 102 ? -10.248 8.087 9.292 1.00 82.06 102 LEU A C 1
ATOM 826 O O . LEU A 1 102 ? -10.872 8.269 8.254 1.00 82.06 102 LEU A O 1
ATOM 830 N N . GLN A 1 103 ? -9.746 9.091 10.015 1.00 82.56 103 GLN A N 1
ATOM 831 C CA . GLN A 1 103 ? -9.912 10.505 9.673 1.00 82.56 103 GLN A CA 1
ATOM 832 C C . GLN A 1 103 ? -8.793 11.037 8.763 1.00 82.56 103 GLN A C 1
ATOM 834 O O . GLN A 1 103 ? -8.810 12.203 8.371 1.00 82.56 103 GLN A O 1
ATOM 839 N N . SER A 1 104 ? -7.802 10.209 8.435 1.00 83.69 104 SER A N 1
ATOM 840 C CA . SER A 1 104 ? -6.650 10.639 7.652 1.00 83.69 104 SER A CA 1
ATOM 841 C C . SER A 1 104 ? -6.920 10.636 6.151 1.00 83.69 104 SER A C 1
ATOM 843 O O . SER A 1 104 ? -7.684 9.816 5.635 1.00 83.69 104 SER A O 1
ATOM 845 N N . GLU A 1 105 ? -6.274 11.564 5.448 1.00 86.56 105 GLU A N 1
ATOM 846 C CA . GLU A 1 105 ? -6.202 11.522 3.994 1.00 86.56 105 GLU A CA 1
ATOM 847 C C . GLU A 1 105 ? -5.084 10.584 3.551 1.00 86.56 105 GLU A C 1
ATOM 849 O O . GLU A 1 105 ? -3.966 10.628 4.064 1.00 86.56 105 GLU A O 1
ATOM 854 N N . LEU A 1 106 ? -5.398 9.741 2.577 1.00 88.50 106 LEU A N 1
ATOM 855 C CA . LEU A 1 106 ? -4.501 8.760 1.995 1.00 88.50 106 LEU A CA 1
ATOM 856 C C . LEU A 1 106 ? -4.202 9.148 0.554 1.00 88.50 106 LEU A C 1
ATOM 858 O O . LEU A 1 106 ? -5.109 9.518 -0.193 1.00 88.50 106 LEU A O 1
ATOM 862 N N . SER A 1 107 ? -2.949 8.997 0.147 1.00 88.69 107 SER A N 1
ATOM 863 C CA . SER A 1 107 ? -2.522 9.112 -1.246 1.00 88.69 107 SER A CA 1
ATOM 864 C C . SER A 1 107 ? -1.586 7.964 -1.611 1.00 88.69 107 SER A C 1
ATOM 866 O O . SER A 1 107 ? -0.945 7.366 -0.745 1.00 88.69 107 SER A O 1
ATOM 868 N N . LEU A 1 108 ? -1.478 7.650 -2.901 1.00 88.00 108 LEU A N 1
ATOM 869 C CA . LEU A 1 108 ? -0.451 6.717 -3.370 1.00 88.00 108 LEU A CA 1
ATOM 870 C C . LEU A 1 108 ? 0.938 7.314 -3.126 1.00 88.00 108 LEU A C 1
ATOM 872 O O . LEU A 1 108 ? 1.138 8.517 -3.311 1.00 88.00 108 LEU A O 1
ATOM 876 N N . SER A 1 109 ? 1.885 6.485 -2.692 1.00 86.50 109 SER A N 1
ATOM 877 C CA . SER A 1 109 ? 3.271 6.919 -2.539 1.00 86.50 109 SER A CA 1
ATOM 878 C C . SER A 1 109 ? 3.967 7.016 -3.897 1.00 86.50 109 SER A C 1
ATOM 880 O O . SER A 1 109 ? 3.635 6.293 -4.838 1.00 86.50 109 SER A O 1
ATOM 882 N N . GLU A 1 110 ? 4.974 7.881 -3.995 1.00 83.25 110 GLU A N 1
ATOM 883 C CA . GLU A 1 110 ? 5.818 7.986 -5.191 1.00 83.25 110 GLU A CA 1
ATOM 884 C C . GLU A 1 110 ? 6.498 6.650 -5.514 1.00 83.25 110 GLU A C 1
ATOM 886 O O . GLU A 1 110 ? 6.473 6.208 -6.659 1.00 83.25 110 GLU A O 1
ATOM 891 N N . TYR A 1 111 ? 6.962 5.936 -4.482 1.00 82.62 111 TYR A N 1
ATOM 892 C CA . TYR A 1 111 ? 7.509 4.583 -4.600 1.00 82.62 111 TYR A CA 1
ATOM 893 C C . TYR A 1 111 ? 6.553 3.619 -5.318 1.00 82.62 111 TYR A C 1
ATOM 895 O O . TYR A 1 111 ? 6.952 2.851 -6.196 1.00 82.62 111 TYR A O 1
ATOM 903 N N . PHE A 1 112 ? 5.267 3.662 -4.970 1.00 85.25 112 PHE A N 1
ATOM 904 C CA . PHE A 1 112 ? 4.276 2.811 -5.609 1.00 85.25 112 PHE A CA 1
ATOM 905 C C . PHE A 1 112 ? 3.962 3.257 -7.044 1.00 85.25 112 PHE A C 1
ATOM 907 O O . PHE A 1 112 ? 3.773 2.414 -7.921 1.00 85.25 112 PHE A O 1
ATOM 914 N N . LEU A 1 113 ? 3.954 4.563 -7.321 1.00 85.06 113 LEU A N 1
ATOM 915 C CA . LEU A 1 113 ? 3.774 5.082 -8.680 1.00 85.06 113 LEU A CA 1
ATOM 916 C C . LEU A 1 113 ? 4.938 4.677 -9.598 1.00 85.06 113 LEU A C 1
ATOM 918 O O . LEU A 1 113 ? 4.705 4.194 -10.706 1.00 85.06 113 LEU A O 1
ATOM 922 N N . GLU A 1 114 ? 6.181 4.775 -9.124 1.00 83.75 114 GLU A N 1
ATOM 923 C CA . GLU A 1 114 ? 7.363 4.297 -9.850 1.00 83.75 114 GLU A CA 1
ATOM 924 C C . GLU A 1 114 ? 7.293 2.792 -10.131 1.00 83.75 114 GLU A C 1
ATOM 926 O O . GLU A 1 114 ? 7.589 2.345 -11.246 1.00 83.75 114 GLU A O 1
ATOM 931 N N . PHE A 1 115 ? 6.838 2.014 -9.142 1.00 83.06 115 PHE A N 1
ATOM 932 C CA . PHE A 1 115 ? 6.595 0.582 -9.294 1.00 83.06 115 PHE A CA 1
ATOM 933 C C . PHE A 1 115 ? 5.567 0.287 -10.400 1.00 83.06 115 PHE A C 1
ATOM 935 O O . PHE A 1 115 ? 5.800 -0.585 -11.241 1.00 83.06 115 PHE A O 1
ATOM 942 N N . LEU A 1 116 ? 4.462 1.037 -10.459 1.00 81.88 116 LEU A N 1
ATOM 943 C CA . LEU A 1 116 ? 3.437 0.886 -11.500 1.00 81.88 116 LEU A CA 1
ATOM 944 C C . LEU A 1 116 ? 3.940 1.253 -12.904 1.00 81.88 116 LEU A C 1
ATOM 946 O O . LEU A 1 116 ? 3.524 0.643 -13.899 1.00 81.88 116 LEU A O 1
ATOM 950 N N . GLU A 1 117 ? 4.829 2.239 -12.997 1.00 81.31 117 GLU A N 1
ATOM 951 C CA . GLU A 1 117 ? 5.443 2.671 -14.254 1.00 81.31 117 GLU A CA 1
ATOM 952 C C . GLU A 1 117 ? 6.567 1.741 -14.730 1.00 81.31 117 GLU A C 1
ATOM 954 O O . GLU A 1 117 ? 7.050 1.902 -15.851 1.00 81.31 117 GLU A O 1
ATOM 959 N N . ALA A 1 118 ? 6.935 0.731 -13.930 1.00 68.69 118 ALA A N 1
ATOM 960 C CA . ALA A 1 118 ? 8.066 -0.161 -14.176 1.00 68.69 118 ALA A CA 1
ATOM 961 C C . ALA A 1 118 ? 9.383 0.602 -14.405 1.00 68.69 118 ALA A C 1
ATOM 963 O O . ALA A 1 118 ? 10.256 0.136 -15.143 1.00 68.69 118 ALA A O 1
ATOM 964 N N . LYS A 1 119 ? 9.531 1.776 -13.775 1.00 60.47 119 LYS A N 1
ATOM 965 C CA . LYS A 1 119 ? 10.813 2.479 -13.763 1.00 60.47 119 LYS A CA 1
ATOM 966 C C . LYS A 1 119 ? 11.834 1.604 -13.030 1.00 60.47 119 LYS A C 1
ATOM 968 O O . LYS A 1 119 ? 11.473 0.950 -12.045 1.00 60.47 119 LYS A O 1
ATOM 973 N N . PRO A 1 120 ? 13.087 1.530 -13.516 1.00 52.88 120 PRO A N 1
ATOM 974 C CA . PRO A 1 120 ? 14.121 0.798 -12.809 1.00 52.88 120 PRO A CA 1
ATOM 975 C C . PRO A 1 120 ? 14.215 1.385 -11.405 1.00 52.88 120 PRO A C 1
ATOM 977 O O . PRO A 1 120 ? 14.401 2.591 -11.243 1.00 52.88 120 PRO A O 1
ATOM 980 N N . ARG A 1 121 ? 14.027 0.523 -10.403 1.00 54.62 121 ARG A N 1
ATOM 981 C CA . ARG A 1 121 ? 14.239 0.888 -9.006 1.00 54.62 121 ARG A CA 1
ATOM 982 C C . ARG A 1 121 ? 15.625 1.515 -8.915 1.00 54.62 121 ARG A C 1
ATOM 984 O O . ARG A 1 121 ? 16.580 0.975 -9.479 1.00 54.62 121 ARG A O 1
ATOM 991 N N . LEU A 1 122 ? 15.751 2.617 -8.185 1.00 46.84 122 LEU A N 1
ATOM 992 C CA . LEU A 1 122 ? 17.041 2.957 -7.605 1.00 46.84 122 LEU A CA 1
ATOM 993 C C . LEU A 1 122 ? 17.383 1.783 -6.680 1.00 46.84 122 LEU A C 1
ATOM 995 O O . LEU A 1 122 ? 16.811 1.640 -5.601 1.00 46.84 122 LEU A O 1
ATOM 999 N N . ASN A 1 123 ? 18.201 0.853 -7.173 1.00 44.22 123 ASN A N 1
ATOM 1000 C CA . ASN A 1 123 ? 18.688 -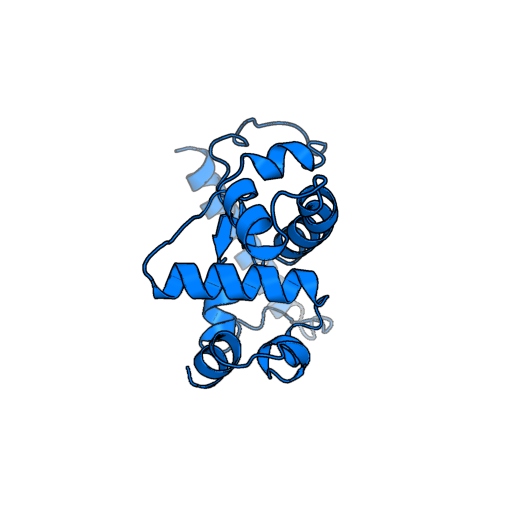0.278 -6.398 1.00 44.22 123 ASN A CA 1
ATOM 1001 C C . ASN A 1 123 ? 19.550 0.290 -5.269 1.00 44.22 123 ASN A C 1
ATOM 1003 O O . ASN A 1 123 ? 20.738 0.529 -5.454 1.00 44.22 123 ASN A O 1
ATOM 1007 N N . PHE A 1 124 ? 18.948 0.514 -4.105 1.00 52.44 124 PHE A N 1
ATOM 1008 C CA . PHE A 1 124 ? 19.670 0.881 -2.887 1.00 52.44 124 PHE A CA 1
ATOM 1009 C C . PHE A 1 124 ? 20.227 -0.340 -2.145 1.00 52.44 124 PHE A C 1
ATOM 1011 O O . PHE A 1 124 ? 20.690 -0.230 -1.015 1.00 52.44 124 PHE A O 1
ATOM 1018 N N . GLU A 1 125 ? 20.209 -1.517 -2.766 1.00 50.38 125 GLU A N 1
ATOM 1019 C CA . GLU A 1 125 ? 20.698 -2.740 -2.147 1.00 50.38 125 GLU A CA 1
ATOM 1020 C C . GLU A 1 125 ? 22.094 -3.069 -2.659 1.00 50.38 125 GLU A C 1
ATOM 1022 O O . GLU A 1 125 ? 22.276 -3.899 -3.547 1.00 50.38 125 GLU A O 1
ATOM 1027 N N . LYS A 1 126 ? 23.103 -2.469 -2.024 1.00 49.00 126 LYS A N 1
ATOM 1028 C CA . LYS A 1 126 ? 24.319 -3.234 -1.772 1.00 49.00 126 LYS A CA 1
ATOM 1029 C C . LYS A 1 126 ? 24.118 -3.978 -0.449 1.00 49.00 126 LYS A C 1
ATOM 1031 O O . LYS A 1 126 ? 24.391 -3.455 0.621 1.00 49.00 126 LYS A O 1
ATOM 1036 N N . GLN A 1 127 ? 23.543 -5.181 -0.526 1.00 56.56 127 GLN A N 1
ATOM 1037 C CA . GLN A 1 127 ? 23.445 -6.116 0.610 1.00 56.56 127 GLN A CA 1
ATOM 1038 C C . GLN A 1 127 ? 24.742 -6.918 0.828 1.00 56.56 127 GLN A C 1
ATOM 1040 O O . GLN A 1 127 ? 24.842 -7.698 1.773 1.00 56.56 127 GLN A O 1
ATOM 1045 N N . GLU A 1 128 ? 25.737 -6.743 -0.040 1.00 66.62 128 GLU A N 1
ATOM 1046 C CA . GLU A 1 128 ? 27.036 -7.403 0.063 1.00 66.62 128 GLU A CA 1
ATOM 1047 C C . GLU A 1 128 ? 27.975 -6.617 0.984 1.00 66.62 128 GLU A C 1
ATOM 1049 O O . GLU A 1 128 ? 27.942 -5.385 1.021 1.00 66.62 128 GLU A O 1
ATOM 1054 N N . ALA A 1 129 ? 28.844 -7.326 1.711 1.00 71.00 129 ALA A N 1
ATOM 1055 C CA . ALA A 1 129 ? 29.933 -6.683 2.437 1.00 71.00 129 ALA A CA 1
ATOM 1056 C C . ALA A 1 129 ? 30.767 -5.839 1.461 1.00 71.00 129 ALA A C 1
ATOM 1058 O O . ALA A 1 129 ? 31.074 -6.288 0.355 1.00 71.00 129 ALA A O 1
ATOM 1059 N N . TYR A 1 130 ? 31.132 -4.621 1.867 1.00 75.88 130 TYR A N 1
ATOM 1060 C CA . TYR A 1 130 ? 31.993 -3.761 1.060 1.00 75.88 130 TYR A CA 1
ATOM 1061 C C . TYR A 1 130 ? 33.277 -4.515 0.707 1.00 75.88 130 TYR A C 1
ATOM 1063 O O . TYR A 1 130 ? 34.015 -4.947 1.592 1.00 75.88 130 TYR A O 1
ATOM 1071 N N . ALA A 1 131 ? 33.529 -4.685 -0.590 1.00 76.06 131 ALA A N 1
ATOM 1072 C CA . ALA A 1 131 ? 34.740 -5.342 -1.070 1.00 76.06 131 ALA A CA 1
ATOM 1073 C C . ALA A 1 131 ? 35.981 -4.451 -0.882 1.00 76.06 131 ALA A C 1
ATOM 1075 O O . ALA A 1 131 ? 37.095 -4.960 -0.783 1.00 76.06 131 ALA A O 1
ATOM 1076 N N . ASP A 1 132 ? 35.782 -3.130 -0.819 1.00 79.44 132 ASP A N 1
ATOM 1077 C CA . ASP A 1 132 ? 36.828 -2.120 -0.674 1.00 79.44 132 ASP A CA 1
ATOM 1078 C C . ASP A 1 132 ? 36.431 -1.064 0.374 1.00 79.44 132 ASP A C 1
ATOM 1080 O O . ASP A 1 132 ? 35.305 -0.556 0.395 1.00 79.44 132 ASP A O 1
ATOM 1084 N N . TYR A 1 133 ? 37.385 -0.694 1.228 1.00 79.12 133 TYR A N 1
ATOM 1085 C CA . TYR A 1 133 ? 37.235 0.343 2.248 1.00 79.12 133 TYR A CA 1
ATOM 1086 C C . TYR A 1 133 ? 36.920 1.720 1.649 1.00 79.12 133 TYR A C 1
ATOM 1088 O O . TYR A 1 133 ? 36.244 2.527 2.288 1.00 79.12 133 TYR A O 1
ATOM 1096 N N . LEU A 1 134 ? 37.381 2.003 0.425 1.00 84.12 134 LEU A N 1
ATOM 1097 C CA . LEU A 1 134 ? 37.092 3.271 -0.254 1.00 84.12 134 LEU A CA 1
ATOM 1098 C C . LEU A 1 134 ? 35.626 3.401 -0.662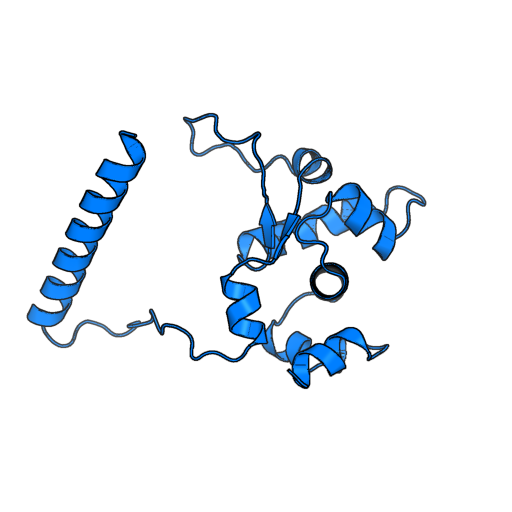 1.00 84.12 134 LEU A C 1
ATOM 1100 O O . LEU A 1 134 ? 35.106 4.513 -0.744 1.00 84.12 134 LEU A O 1
ATOM 1104 N N . GLU A 1 135 ? 34.961 2.283 -0.925 1.00 79.06 135 GLU A N 1
ATOM 1105 C CA . GLU A 1 135 ? 33.548 2.276 -1.276 1.00 79.06 135 GLU A CA 1
ATOM 1106 C C . GLU A 1 135 ? 32.679 2.568 -0.052 1.00 79.06 135 GLU A C 1
ATOM 1108 O O . GLU A 1 135 ? 31.843 3.466 -0.102 1.00 79.06 135 GLU A O 1
ATOM 1113 N N . TYR A 1 136 ? 32.981 1.923 1.079 1.00 83.19 136 TYR A N 1
ATOM 1114 C CA . TYR A 1 136 ? 32.371 2.254 2.368 1.00 83.19 136 TYR A CA 1
ATOM 1115 C C . TYR A 1 136 ? 32.548 3.737 2.719 1.00 83.19 136 TYR A C 1
ATOM 1117 O O . TYR A 1 136 ? 31.604 4.417 3.117 1.00 83.19 136 TYR A O 1
ATOM 1125 N N . LEU A 1 137 ? 33.764 4.263 2.534 1.00 86.31 137 LEU A N 1
ATOM 1126 C CA . LEU A 1 137 ? 34.066 5.658 2.841 1.00 86.31 137 LEU A CA 1
ATOM 1127 C C . LEU A 1 137 ? 33.240 6.628 1.976 1.00 86.31 137 LEU A C 1
ATOM 1129 O O . LEU A 1 137 ? 32.796 7.664 2.470 1.00 86.31 137 LEU A O 1
ATOM 1133 N N . LYS A 1 138 ? 33.011 6.301 0.698 1.00 85.62 138 LYS A N 1
ATOM 1134 C CA . LYS A 1 138 ? 32.165 7.106 -0.198 1.00 85.62 138 LYS A CA 1
ATOM 1135 C C . LYS A 1 138 ? 30.716 7.160 0.282 1.00 85.62 138 LYS A C 1
ATOM 1137 O O . LYS A 1 138 ? 30.149 8.252 0.315 1.00 85.62 138 LYS A O 1
ATOM 1142 N N . ASP A 1 139 ? 30.152 6.029 0.695 1.00 83.88 139 ASP A N 1
ATOM 1143 C CA . ASP A 1 139 ? 28.777 5.970 1.200 1.00 83.88 139 ASP A CA 1
ATOM 1144 C C . ASP A 1 139 ? 28.631 6.713 2.538 1.00 83.88 139 ASP A C 1
ATOM 1146 O O . ASP A 1 139 ? 27.658 7.443 2.746 1.00 83.88 139 ASP A O 1
ATOM 1150 N N . GLU A 1 140 ? 29.638 6.642 3.412 1.00 87.75 140 GLU A N 1
ATOM 1151 C CA . GLU A 1 140 ? 29.688 7.432 4.648 1.00 87.75 140 GLU A CA 1
ATOM 1152 C C . GLU A 1 140 ? 29.734 8.948 4.376 1.00 87.75 140 GLU A C 1
ATOM 1154 O O . GLU A 1 140 ? 29.008 9.714 5.016 1.00 87.75 140 GLU A O 1
ATOM 1159 N N . PHE A 1 141 ? 30.506 9.407 3.383 1.00 89.88 141 PHE A N 1
ATOM 1160 C CA . PHE A 1 141 ? 30.494 10.819 2.980 1.00 89.88 141 PHE A CA 1
ATOM 1161 C C . PHE A 1 141 ? 29.160 11.247 2.363 1.00 89.88 141 PHE A C 1
ATOM 1163 O O . PHE A 1 141 ? 28.669 12.336 2.669 1.00 89.88 141 PHE A O 1
ATOM 1170 N N . ALA A 1 142 ? 28.546 10.399 1.534 1.00 85.25 142 ALA A N 1
ATOM 1171 C CA . ALA A 1 142 ? 27.219 10.660 0.984 1.00 85.25 142 ALA A CA 1
ATOM 1172 C C . ALA A 1 142 ? 26.172 10.791 2.103 1.00 85.25 142 ALA A C 1
ATOM 1174 O O . ALA A 1 142 ? 25.353 11.712 2.085 1.00 85.25 142 ALA A O 1
ATOM 1175 N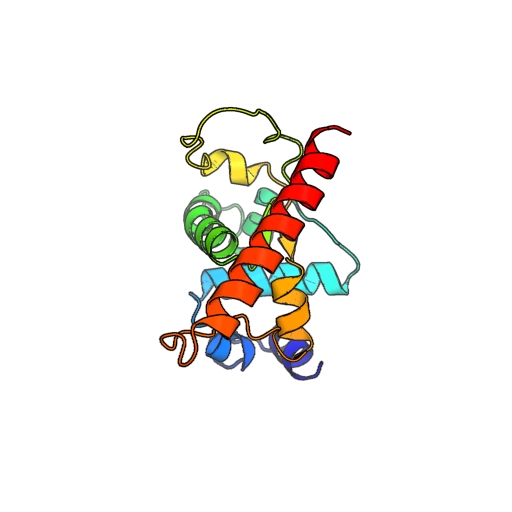 N . ARG A 1 143 ? 26.252 9.939 3.133 1.00 85.31 143 ARG A N 1
ATOM 1176 C CA . ARG A 1 143 ? 25.396 10.010 4.323 1.00 85.31 143 ARG A CA 1
ATOM 1177 C C . ARG A 1 143 ? 25.547 11.339 5.065 1.00 85.31 143 ARG A C 1
ATOM 1179 O O . ARG A 1 143 ? 24.541 11.949 5.422 1.00 85.31 143 ARG A O 1
ATOM 1186 N N . ILE A 1 144 ? 26.778 11.811 5.270 1.00 86.56 144 ILE A N 1
ATOM 1187 C CA . ILE A 1 144 ? 27.047 13.107 5.919 1.00 86.56 144 ILE A CA 1
ATOM 1188 C 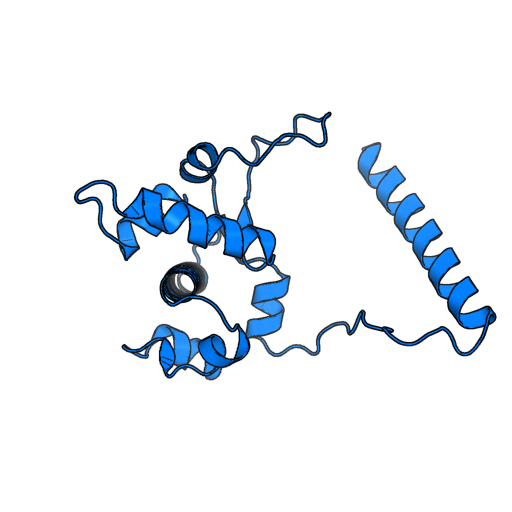C . ILE A 1 144 ? 26.434 14.258 5.112 1.00 86.56 144 ILE A C 1
ATOM 1190 O O . ILE A 1 144 ? 25.746 15.101 5.684 1.00 86.56 144 ILE A O 1
ATOM 1194 N N . GLN A 1 145 ? 26.613 14.266 3.788 1.00 83.31 145 GLN A N 1
ATOM 1195 C CA . GLN A 1 145 ? 26.038 15.298 2.917 1.00 83.31 145 GLN A CA 1
ATOM 1196 C C . GLN A 1 145 ? 24.504 15.304 2.951 1.00 83.31 145 GLN A C 1
ATOM 1198 O O . GLN A 1 145 ? 23.881 16.366 2.929 1.00 83.31 145 GLN A O 1
ATOM 1203 N N . LEU A 1 146 ? 23.874 14.127 3.017 1.00 82.62 146 LEU A N 1
ATOM 1204 C CA . LEU A 1 146 ? 22.422 14.015 3.161 1.00 82.62 146 LEU A CA 1
ATOM 1205 C C . LEU A 1 146 ? 21.942 14.573 4.504 1.00 82.62 146 LEU A C 1
ATOM 1207 O O . LEU A 1 146 ? 20.983 15.344 4.524 1.00 82.62 146 LEU A O 1
ATOM 1211 N N . TYR A 1 147 ? 22.620 14.245 5.608 1.00 83.50 147 TYR A N 1
ATOM 1212 C CA . TYR A 1 147 ? 22.303 14.818 6.919 1.00 83.50 147 TYR A CA 1
ATOM 1213 C C . TYR A 1 147 ? 22.480 16.333 6.948 1.00 83.50 147 TYR A C 1
ATOM 1215 O O . TYR A 1 147 ? 21.637 17.033 7.504 1.00 83.50 147 TYR A O 1
ATOM 1223 N N . GLU A 1 148 ? 23.527 16.852 6.312 1.00 81.94 148 GLU A N 1
ATOM 1224 C CA . GLU A 1 148 ? 23.742 18.289 6.183 1.00 81.94 148 GLU A CA 1
ATOM 1225 C C . GLU A 1 148 ? 22.571 18.951 5.441 1.00 81.94 148 GLU A C 1
ATOM 1227 O O . GLU A 1 148 ? 21.959 19.883 5.965 1.00 81.94 148 GLU A O 1
ATOM 1232 N N . ARG A 1 149 ? 22.163 18.414 4.283 1.00 78.62 149 ARG A N 1
ATOM 1233 C CA . ARG A 1 149 ? 20.986 18.899 3.537 1.00 78.62 149 ARG A CA 1
ATOM 1234 C C . ARG A 1 149 ? 19.695 18.833 4.356 1.00 78.62 149 ARG A C 1
ATOM 1236 O O . ARG A 1 149 ? 18.928 19.792 4.354 1.00 78.62 149 ARG A O 1
ATOM 1243 N N . LEU A 1 150 ? 19.459 17.738 5.078 1.00 77.25 150 LEU A N 1
ATOM 1244 C CA . LEU A 1 150 ? 18.291 17.595 5.954 1.00 77.25 150 LEU A CA 1
ATOM 1245 C C . LEU A 1 150 ? 18.311 18.604 7.107 1.00 77.25 150 LEU A C 1
ATOM 1247 O O . LEU A 1 150 ? 17.267 19.156 7.452 1.00 77.25 150 LEU A O 1
ATOM 1251 N N . SER A 1 151 ? 19.487 18.900 7.664 1.00 74.12 151 SER A N 1
ATOM 1252 C CA . SER A 1 151 ? 19.639 19.899 8.726 1.00 74.12 151 SER A CA 1
ATOM 1253 C C . SER A 1 151 ? 19.258 21.310 8.263 1.00 74.12 151 SER A C 1
ATOM 1255 O O . SER A 1 151 ? 18.687 22.078 9.037 1.00 74.12 151 SER A O 1
ATOM 1257 N N . PHE A 1 152 ? 19.501 21.636 6.988 1.00 65.31 152 PHE A N 1
ATOM 1258 C CA . PHE A 1 152 ? 19.047 22.890 6.388 1.00 65.31 152 PHE A CA 1
ATOM 1259 C C . PHE A 1 152 ? 17.528 22.920 6.191 1.00 65.31 152 PHE A C 1
ATOM 1261 O O . PHE A 1 152 ? 16.916 23.962 6.405 1.00 65.31 152 PHE A O 1
ATOM 1268 N N . ILE A 1 153 ? 16.906 21.784 5.860 1.00 65.81 153 ILE A N 1
ATOM 1269 C CA . ILE A 1 153 ? 15.444 21.673 5.718 1.00 65.81 153 ILE A CA 1
ATOM 1270 C C . ILE A 1 153 ? 14.735 21.817 7.076 1.00 65.81 153 ILE A C 1
ATOM 1272 O O . ILE A 1 153 ? 13.652 22.380 7.135 1.00 65.81 153 ILE A O 1
ATOM 1276 N N . GLN A 1 154 ? 15.339 21.352 8.175 1.00 56.56 154 GLN A N 1
ATOM 1277 C CA . GLN A 1 154 ? 14.759 21.455 9.524 1.00 56.56 154 GLN A CA 1
ATOM 1278 C C . GLN A 1 154 ? 14.855 22.854 10.157 1.00 56.56 154 GLN A C 1
ATOM 1280 O O . GLN A 1 154 ? 14.181 23.113 11.152 1.00 56.56 154 GLN A O 1
ATOM 1285 N N . LYS A 1 155 ? 15.710 23.741 9.628 1.00 50.94 155 LYS A N 1
ATOM 1286 C CA . LYS A 1 155 ? 15.906 25.110 10.141 1.00 50.94 155 LYS A CA 1
ATOM 1287 C C . LYS A 1 155 ? 15.071 26.177 9.418 1.00 50.94 155 LYS A C 1
ATOM 1289 O O . LYS A 1 155 ? 15.115 27.330 9.846 1.00 50.94 155 LYS A O 1
ATOM 1294 N N . SER A 1 156 ? 14.360 25.817 8.347 1.00 44.00 156 SER A N 1
ATOM 1295 C CA . SER A 1 156 ? 13.449 26.698 7.599 1.00 44.00 156 SER A CA 1
ATOM 1296 C C . SER A 1 156 ? 11.990 26.413 7.928 1.00 44.00 156 SER A C 1
ATOM 1298 O O . SER A 1 156 ? 11.189 27.335 7.659 1.00 44.00 156 SER A O 1
#

Foldseek 3Di:
DVLLVCCQPDPDNCPGPVCVVVVADPLLSLLLNVLSVCVVVVNFKDALQVSLCVRPNPPPNVSLVSLVSVVVCVVVVQKDWPPPPPPPDDDPPPPVPSVVSRGTIIGGGPVNVCVVVVPPPPPPDPVDDPPDPVVVVVVVVVVVVVVVVVVVVVVD

Organism: Campylobacter jejuni (NCBI:txid197)

pLDDT: mean 76.87, std 14.02, range [36.34, 90.19]

Radius of gyration: 18.95 Å; chains: 1; bounding box: 60×40×40 Å

Sequence (156 aa):
MEKLKNFLSLKNIEDTQIYKELKCAKNEALILRELCRNYVVSISSINAFTLLSTIFGNDKYLYLDALEDLKKLIERGFVNQNSSFFKSLENNKTQTLTLALLQSELSLSEYFLEFLEAKPRLNFEKQEAYADYLEYLKDEFARIQLYERLSFIQKS